Protein AF-A0A929BE98-F1 (afdb_monomer_lite)

Radius of gyration: 18.6 Å; chains: 1; bounding box: 50×35×38 Å

Structure (mmCIF, N/CA/C/O backbone):
data_AF-A0A929BE98-F1
#
_entry.id   AF-A0A929BE98-F1
#
loop_
_atom_site.group_PDB
_atom_site.id
_atom_site.type_symbol
_atom_site.label_atom_id
_atom_site.label_alt_id
_atom_site.label_comp_id
_atom_site.label_asym_id
_atom_site.label_entity_id
_atom_site.label_seq_id
_atom_site.pdbx_PDB_ins_code
_atom_site.Cartn_x
_atom_site.Cartn_y
_atom_site.Cartn_z
_atom_site.occupancy
_atom_site.B_iso_or_equiv
_atom_site.auth_seq_id
_atom_site.auth_comp_id
_atom_site.auth_asym_id
_atom_site.auth_atom_id
_atom_site.pdbx_PDB_model_num
ATOM 1 N N . MET A 1 1 ? 36.581 20.155 -2.255 1.00 57.06 1 MET A N 1
ATOM 2 C CA . MET A 1 1 ? 36.051 19.375 -1.113 1.00 57.06 1 MET A CA 1
ATOM 3 C C . MET A 1 1 ? 34.523 19.252 -1.100 1.00 57.06 1 MET A C 1
ATOM 5 O O . MET A 1 1 ? 34.060 18.162 -1.391 1.00 57.06 1 MET A O 1
ATOM 9 N N . PHE A 1 2 ? 33.714 20.296 -0.840 1.00 50.31 2 PHE A N 1
ATOM 10 C CA . PHE A 1 2 ? 32.234 20.153 -0.831 1.00 50.31 2 PHE A CA 1
ATOM 11 C C . PHE A 1 2 ? 31.629 19.788 -2.201 1.00 50.31 2 PHE A C 1
ATOM 13 O O . PHE A 1 2 ? 30.765 18.923 -2.279 1.00 50.31 2 PHE A O 1
ATOM 20 N N . THR A 1 3 ? 32.121 20.387 -3.287 1.00 55.72 3 THR A N 1
ATOM 21 C CA . THR A 1 3 ? 31.655 20.091 -4.655 1.00 55.72 3 THR A CA 1
ATOM 22 C C . THR A 1 3 ? 32.002 18.667 -5.101 1.00 55.72 3 THR A C 1
ATOM 24 O O . THR A 1 3 ? 31.200 18.011 -5.750 1.00 55.72 3 THR A O 1
ATOM 27 N N . GLU A 1 4 ? 33.172 18.158 -4.714 1.00 56.75 4 GLU A N 1
ATOM 28 C CA . GLU A 1 4 ? 33.616 16.799 -5.065 1.00 56.75 4 GLU A CA 1
ATOM 29 C C . GLU A 1 4 ? 32.841 15.728 -4.291 1.00 56.75 4 GLU A C 1
ATOM 31 O O . GLU A 1 4 ? 32.467 14.716 -4.870 1.00 56.75 4 GLU A O 1
ATOM 36 N N . LEU A 1 5 ? 32.532 15.975 -3.010 1.00 54.59 5 LEU A N 1
ATOM 37 C CA . LEU A 1 5 ? 31.657 15.106 -2.214 1.00 54.59 5 LEU A CA 1
ATOM 38 C C . LEU A 1 5 ? 30.232 15.062 -2.785 1.00 54.59 5 LEU A C 1
ATOM 40 O O . LEU A 1 5 ? 29.618 13.998 -2.819 1.00 54.59 5 LEU A O 1
ATOM 44 N N . ASN A 1 6 ? 29.722 16.197 -3.269 1.00 61.19 6 ASN A N 1
ATOM 45 C CA . ASN A 1 6 ? 28.410 16.261 -3.908 1.00 61.19 6 ASN A CA 1
ATOM 46 C C . ASN A 1 6 ? 28.383 15.496 -5.242 1.00 61.19 6 ASN A C 1
ATOM 48 O O . ASN A 1 6 ? 27.453 14.736 -5.492 1.00 61.19 6 ASN A O 1
ATOM 52 N N . ASN A 1 7 ? 29.432 15.627 -6.058 1.00 61.50 7 ASN A N 1
ATOM 53 C CA . ASN A 1 7 ? 29.550 14.902 -7.324 1.00 61.50 7 ASN A CA 1
ATOM 54 C C . ASN A 1 7 ? 29.695 13.389 -7.107 1.00 61.50 7 ASN A C 1
ATOM 56 O O . ASN A 1 7 ? 28.997 12.619 -7.756 1.00 61.50 7 ASN A O 1
ATOM 60 N N . ALA A 1 8 ? 30.520 12.960 -6.147 1.00 64.31 8 ALA A N 1
ATOM 61 C CA . ALA A 1 8 ? 30.667 11.547 -5.797 1.00 64.31 8 ALA A CA 1
ATOM 62 C C . ALA A 1 8 ? 29.358 10.940 -5.254 1.00 64.31 8 ALA A C 1
ATOM 64 O O . ALA A 1 8 ? 29.021 9.802 -5.573 1.00 64.31 8 ALA A O 1
ATOM 65 N N . SER A 1 9 ? 28.589 11.708 -4.473 1.00 69.19 9 SER A N 1
ATOM 66 C CA . SER A 1 9 ? 27.248 11.318 -4.013 1.00 69.19 9 SER A CA 1
ATOM 67 C C . SER A 1 9 ? 26.272 11.141 -5.185 1.00 69.19 9 SER A C 1
ATOM 69 O O . SER A 1 9 ? 25.518 10.170 -5.243 1.00 69.19 9 SER A O 1
ATOM 71 N N . GLN A 1 10 ? 26.327 12.045 -6.163 1.00 66.06 10 GLN A N 1
ATOM 72 C CA . GLN A 1 10 ? 25.462 12.020 -7.339 1.00 66.06 10 GLN A CA 1
ATOM 73 C C . GLN A 1 10 ? 25.825 10.882 -8.310 1.00 66.06 10 GLN A C 1
ATOM 75 O O . GLN A 1 10 ? 24.936 10.216 -8.844 1.00 66.06 10 GLN A O 1
ATOM 80 N N . GLU A 1 11 ? 27.116 10.597 -8.488 1.00 70.25 11 GLU A N 1
ATOM 81 C CA . GLU A 1 11 ? 27.609 9.435 -9.236 1.00 70.25 11 GLU A CA 1
ATOM 82 C C . GLU A 1 11 ? 27.210 8.119 -8.560 1.00 70.25 11 GLU A C 1
ATOM 84 O O . GLU A 1 11 ? 26.703 7.219 -9.228 1.00 70.25 11 GLU A O 1
ATOM 89 N N . ALA A 1 12 ? 27.347 8.018 -7.235 1.00 68.25 12 ALA A N 1
ATOM 90 C CA . ALA A 1 12 ? 26.917 6.843 -6.481 1.00 68.25 12 ALA A CA 1
ATOM 91 C C . ALA A 1 12 ? 25.400 6.610 -6.591 1.00 68.25 12 ALA A C 1
ATOM 93 O O . ALA A 1 12 ? 24.971 5.488 -6.858 1.00 68.25 12 ALA A O 1
ATOM 94 N N . ALA A 1 13 ? 24.586 7.662 -6.461 1.00 71.88 13 ALA A N 1
ATOM 95 C CA . ALA A 1 13 ? 23.137 7.575 -6.652 1.00 71.88 13 ALA A CA 1
ATOM 96 C C . ALA A 1 13 ? 22.770 7.120 -8.075 1.00 71.88 13 ALA A C 1
ATOM 98 O O . ALA A 1 13 ? 21.854 6.319 -8.260 1.00 71.88 13 ALA A O 1
ATOM 99 N N . THR A 1 14 ? 23.522 7.583 -9.075 1.00 74.00 14 THR A N 1
ATOM 100 C CA . THR A 1 14 ? 23.335 7.198 -10.478 1.00 74.00 14 THR A CA 1
ATOM 101 C C . THR A 1 14 ? 23.685 5.727 -10.711 1.00 74.00 14 THR A C 1
ATOM 103 O O . THR A 1 14 ? 22.921 5.011 -11.352 1.00 74.00 14 THR A O 1
ATOM 106 N N . LEU A 1 15 ? 24.798 5.242 -10.153 1.00 71.88 15 LEU A N 1
ATOM 107 C CA . LEU A 1 15 ? 25.197 3.834 -10.241 1.00 71.88 15 LEU A CA 1
ATOM 108 C C . LEU A 1 15 ? 24.177 2.904 -9.576 1.00 71.88 15 LEU A C 1
ATOM 110 O O . LEU A 1 15 ? 23.812 1.886 -10.158 1.00 71.88 15 LEU A O 1
ATOM 114 N N . VAL A 1 16 ? 23.662 3.285 -8.404 1.00 76.31 16 VAL A N 1
ATOM 115 C CA . VAL A 1 16 ? 22.589 2.542 -7.725 1.00 76.31 16 VAL A CA 1
ATOM 116 C C . VAL A 1 16 ? 21.317 2.519 -8.573 1.00 76.31 16 VAL A C 1
ATOM 118 O O . VAL A 1 16 ? 20.678 1.476 -8.676 1.00 76.31 16 VAL A O 1
ATOM 121 N N . ALA A 1 17 ? 20.955 3.634 -9.214 1.00 75.50 17 ALA A N 1
ATOM 122 C CA . ALA A 1 17 ? 19.792 3.689 -10.096 1.00 75.50 17 ALA A CA 1
ATOM 123 C C . ALA A 1 17 ? 19.948 2.777 -11.325 1.00 75.50 17 ALA A C 1
ATOM 125 O O . ALA A 1 17 ? 18.996 2.086 -11.688 1.00 75.50 17 ALA A O 1
ATOM 126 N N . PHE A 1 18 ? 21.139 2.726 -11.934 1.00 76.25 18 PHE A N 1
ATOM 127 C CA . PHE A 1 18 ? 21.425 1.812 -13.043 1.00 76.25 18 PHE A CA 1
ATOM 128 C C . PHE A 1 18 ? 21.383 0.345 -12.615 1.00 76.25 18 PHE A C 1
ATOM 130 O O . PHE A 1 18 ? 20.740 -0.451 -13.293 1.00 76.25 18 PHE A O 1
ATOM 137 N N . GLU A 1 19 ? 21.984 -0.006 -11.475 1.00 82.06 19 GLU A N 1
ATOM 138 C CA . GLU A 1 19 ? 21.906 -1.368 -10.934 1.00 82.06 19 GLU A CA 1
ATOM 139 C C . GLU A 1 19 ? 20.445 -1.769 -10.664 1.00 82.06 19 GLU A C 1
ATOM 141 O O . GLU A 1 19 ? 20.012 -2.864 -11.023 1.00 82.06 19 GLU A O 1
ATOM 146 N N . TYR A 1 20 ? 19.653 -0.870 -10.068 1.00 79.25 20 TYR A N 1
ATOM 147 C CA . TYR A 1 20 ? 18.227 -1.101 -9.843 1.00 79.25 20 TYR A CA 1
ATOM 148 C C . TYR A 1 20 ? 17.462 -1.301 -11.150 1.00 79.25 20 TYR A C 1
ATOM 150 O O . TYR A 1 20 ? 16.624 -2.199 -11.223 1.00 79.25 20 TYR A O 1
ATOM 158 N N . ALA A 1 21 ? 17.740 -0.486 -12.169 1.00 79.88 21 ALA A N 1
ATOM 159 C CA . ALA A 1 21 ? 17.098 -0.590 -13.472 1.00 79.88 21 ALA A CA 1
ATOM 160 C C . ALA A 1 21 ? 17.446 -1.912 -14.167 1.00 79.88 21 ALA A C 1
ATOM 162 O O . ALA A 1 21 ? 16.541 -2.590 -14.641 1.00 79.88 21 ALA A O 1
ATOM 163 N N . GLU A 1 22 ? 18.716 -2.323 -14.154 1.00 86.69 22 GLU A N 1
ATOM 164 C CA . GLU A 1 22 ? 19.171 -3.592 -14.735 1.00 86.69 22 GLU A CA 1
ATOM 165 C C . GLU A 1 22 ? 18.531 -4.793 -14.021 1.00 86.69 22 GLU A C 1
ATOM 167 O O . GLU A 1 22 ? 18.013 -5.715 -14.655 1.00 86.69 22 GLU A O 1
ATOM 172 N N . ARG A 1 23 ? 18.477 -4.756 -12.684 1.00 85.25 23 ARG A N 1
ATOM 173 C CA . ARG A 1 23 ? 17.810 -5.790 -11.882 1.00 85.25 23 ARG A CA 1
ATOM 174 C C . ARG A 1 23 ? 16.304 -5.828 -12.123 1.00 85.25 23 ARG A C 1
ATOM 176 O O . ARG A 1 23 ? 15.728 -6.913 -12.180 1.00 85.25 23 ARG A O 1
ATOM 183 N N . ALA A 1 24 ? 15.656 -4.671 -12.243 1.00 84.19 24 ALA A N 1
ATOM 184 C CA . ALA A 1 24 ? 14.238 -4.592 -12.576 1.00 84.19 24 ALA A CA 1
ATOM 185 C C . ALA A 1 24 ? 13.981 -5.136 -13.988 1.00 84.19 24 ALA A C 1
ATOM 187 O O . ALA A 1 24 ? 13.054 -5.924 -14.175 1.00 84.19 24 ALA A O 1
ATOM 188 N N . GLU A 1 25 ? 14.838 -4.788 -14.952 1.00 90.31 25 GLU A N 1
ATOM 189 C CA . GLU A 1 25 ? 14.744 -5.251 -16.332 1.00 90.31 25 GLU A CA 1
ATOM 190 C C . GLU A 1 25 ? 14.829 -6.773 -16.427 1.00 90.31 25 GLU A C 1
ATOM 192 O O . GLU A 1 25 ? 13.944 -7.415 -17.001 1.00 90.31 25 GLU A O 1
ATOM 197 N N . ALA A 1 26 ? 15.838 -7.355 -15.778 1.00 91.56 26 ALA A N 1
ATOM 198 C CA . ALA A 1 26 ? 16.028 -8.798 -15.717 1.00 91.56 26 ALA A CA 1
ATOM 199 C C . ALA A 1 26 ? 14.829 -9.536 -15.086 1.00 91.56 26 ALA A C 1
ATOM 201 O O . ALA A 1 26 ? 14.565 -10.691 -15.428 1.00 91.56 26 ALA A O 1
ATOM 202 N N . ASN A 1 27 ? 14.072 -8.870 -14.207 1.00 92.38 27 ASN A N 1
ATOM 203 C CA . ASN A 1 27 ? 12.929 -9.454 -13.508 1.00 92.38 27 ASN A CA 1
ATOM 204 C C . ASN A 1 27 ? 11.579 -9.237 -14.207 1.00 92.38 27 ASN A C 1
ATOM 206 O O . ASN A 1 27 ? 10.613 -9.899 -13.828 1.00 92.38 27 ASN A O 1
ATOM 210 N N . TRP A 1 28 ? 11.471 -8.384 -15.237 1.00 94.12 28 TRP A N 1
ATOM 211 C CA . TRP A 1 28 ? 10.173 -8.079 -15.862 1.00 94.12 28 TRP A CA 1
ATOM 212 C C . TRP A 1 28 ? 9.451 -9.314 -16.383 1.00 94.12 28 TRP A C 1
ATOM 214 O O . TRP A 1 28 ? 8.249 -9.459 -16.168 1.00 94.12 28 TRP A O 1
ATOM 224 N N . LYS A 1 29 ? 10.175 -10.222 -17.047 1.00 94.69 29 LYS A N 1
ATOM 225 C CA . LYS A 1 29 ? 9.586 -11.467 -17.553 1.00 94.69 29 LYS A CA 1
ATOM 226 C C . LYS A 1 29 ? 8.961 -12.273 -16.416 1.00 94.69 29 LYS A C 1
ATOM 228 O O . LYS A 1 29 ? 7.814 -12.688 -16.528 1.00 94.69 29 LYS A O 1
ATOM 233 N N . PHE A 1 30 ? 9.695 -12.450 -15.318 1.00 94.75 30 PHE A N 1
ATOM 234 C CA . PHE A 1 30 ? 9.197 -13.169 -14.151 1.00 94.75 30 PHE A CA 1
ATOM 235 C C . PHE A 1 30 ? 7.993 -12.457 -13.527 1.00 94.75 30 PHE A C 1
ATOM 237 O O . PHE A 1 30 ? 6.972 -13.095 -13.289 1.00 94.75 30 PHE A O 1
ATOM 244 N N . PHE A 1 31 ? 8.069 -11.134 -13.351 1.00 93.81 31 PHE A N 1
ATOM 245 C CA . PHE A 1 31 ? 6.964 -10.334 -12.832 1.00 93.81 31 PHE A CA 1
ATOM 246 C C . PHE A 1 31 ? 5.693 -10.528 -13.665 1.00 93.81 31 PHE A C 1
ATOM 248 O O . PHE A 1 31 ? 4.651 -10.881 -13.122 1.00 93.81 31 PHE A O 1
ATOM 255 N N . PHE A 1 32 ? 5.760 -10.371 -14.989 1.00 94.81 32 PHE A N 1
ATOM 256 C CA . PHE A 1 32 ? 4.574 -10.503 -15.836 1.00 94.81 32 PHE A CA 1
ATOM 257 C C . PHE A 1 32 ? 4.049 -11.938 -15.934 1.00 94.81 32 PHE A C 1
ATOM 259 O O . PHE A 1 32 ? 2.836 -12.130 -15.984 1.00 94.81 32 PHE A O 1
ATOM 266 N N . GLU A 1 33 ? 4.928 -12.941 -15.942 1.00 96.38 33 GLU A N 1
ATOM 267 C CA . GLU A 1 33 ? 4.513 -14.343 -16.055 1.00 96.38 33 GLU A CA 1
ATOM 268 C C . GLU A 1 33 ? 3.993 -14.929 -14.741 1.00 96.38 33 GLU A C 1
ATOM 270 O O . GLU A 1 33 ? 3.125 -15.799 -14.775 1.00 96.38 33 GLU A O 1
ATOM 275 N N . GLN A 1 34 ? 4.518 -14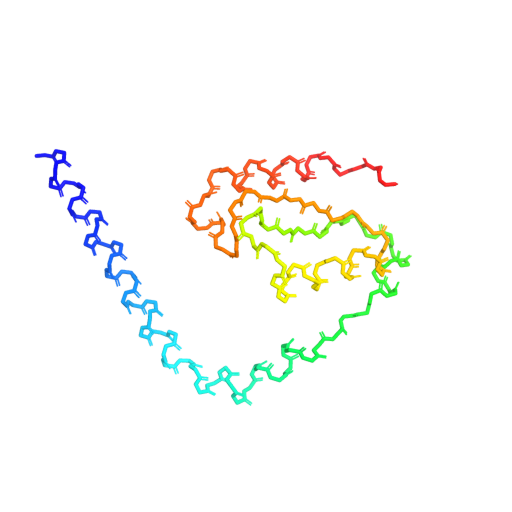.479 -13.599 1.00 95.56 34 GLN A N 1
ATOM 276 C CA . GLN A 1 34 ? 4.300 -15.141 -12.310 1.00 95.56 34 GLN A CA 1
ATOM 277 C C . GLN A 1 34 ? 3.604 -14.255 -11.277 1.00 95.56 34 GLN A C 1
ATOM 279 O O . GLN A 1 34 ? 2.844 -14.770 -10.462 1.00 95.56 34 GLN A O 1
ATOM 284 N N . GLU A 1 35 ? 3.823 -12.939 -11.292 1.00 94.56 35 GLU A N 1
ATOM 285 C CA . GLU A 1 35 ? 3.397 -12.060 -10.194 1.00 94.56 35 GLU A CA 1
ATOM 286 C C . GLU A 1 35 ? 2.259 -11.121 -10.580 1.00 94.56 35 GLU A C 1
ATOM 288 O O . GLU A 1 35 ? 1.367 -10.894 -9.768 1.00 94.56 35 GLU A O 1
ATOM 293 N N . TYR A 1 36 ? 2.234 -10.612 -11.812 1.00 94.00 36 TYR A N 1
ATOM 294 C CA . TYR A 1 36 ? 1.345 -9.524 -12.211 1.00 94.00 36 TYR A CA 1
ATOM 295 C C . TYR A 1 36 ? -0.129 -9.869 -12.003 1.00 94.00 36 TYR A C 1
ATOM 297 O O . TYR A 1 36 ? -0.867 -9.096 -11.389 1.00 94.00 36 TYR A O 1
ATOM 305 N N . MET A 1 37 ? -0.556 -11.043 -12.478 1.00 95.94 37 MET A N 1
ATOM 306 C CA . MET A 1 37 ? -1.947 -11.478 -12.348 1.00 95.94 37 MET A CA 1
ATOM 307 C C . MET A 1 37 ? -2.315 -11.816 -10.895 1.00 95.94 37 MET A C 1
ATOM 309 O O . MET A 1 37 ? -3.305 -11.257 -10.418 1.00 95.94 37 MET A O 1
ATOM 313 N N . PRO A 1 38 ? -1.548 -12.646 -10.153 1.00 93.81 38 PRO A N 1
ATOM 314 C CA . PRO A 1 38 ? -1.829 -12.888 -8.739 1.00 93.81 38 PRO A CA 1
ATOM 315 C C . PRO A 1 38 ? -1.847 -11.611 -7.903 1.00 93.81 38 PRO A C 1
ATOM 317 O O . PRO A 1 38 ? -2.770 -11.422 -7.122 1.00 93.81 38 PRO A O 1
ATOM 320 N N . PHE A 1 39 ? -0.882 -10.713 -8.096 1.00 88.88 39 PHE A N 1
ATOM 321 C CA . PHE A 1 39 ? -0.803 -9.442 -7.382 1.00 88.88 39 PHE A CA 1
ATOM 322 C C . PHE A 1 39 ? -2.016 -8.552 -7.665 1.00 88.88 39 PHE A C 1
ATOM 324 O O . PHE A 1 39 ? -2.655 -8.064 -6.737 1.00 88.88 39 PHE A O 1
ATOM 331 N N . THR A 1 40 ? -2.359 -8.367 -8.942 1.00 90.56 40 THR A N 1
ATOM 332 C CA . THR A 1 40 ? -3.419 -7.434 -9.354 1.00 90.56 40 THR A CA 1
ATOM 333 C C . THR A 1 40 ? -4.815 -7.935 -8.986 1.00 90.56 40 THR A C 1
ATOM 335 O O . THR A 1 40 ? -5.704 -7.131 -8.711 1.00 90.56 40 THR A O 1
ATOM 338 N N . LEU A 1 41 ? -5.026 -9.254 -8.994 1.00 92.62 41 LEU A N 1
ATOM 339 C CA . LEU A 1 41 ? -6.335 -9.860 -8.744 1.00 92.62 41 LEU A CA 1
ATOM 340 C C . LEU A 1 41 ? -6.534 -10.324 -7.299 1.00 92.62 41 LEU A C 1
ATOM 342 O O . LEU A 1 41 ? -7.637 -10.746 -6.946 1.00 92.62 41 LEU A O 1
ATOM 346 N N . HIS A 1 42 ? -5.498 -10.278 -6.462 1.00 92.62 42 HIS A N 1
ATOM 347 C CA . HIS A 1 42 ? -5.630 -10.689 -5.075 1.00 92.62 42 HIS A CA 1
ATOM 348 C C . HIS A 1 42 ? -6.509 -9.707 -4.297 1.00 92.62 42 HIS A C 1
ATOM 350 O O . HIS A 1 42 ? -6.187 -8.529 -4.150 1.00 92.62 42 HIS A O 1
ATOM 356 N N . VAL A 1 43 ? -7.599 -10.226 -3.736 1.00 91.12 43 VAL A N 1
ATOM 357 C CA . VAL A 1 43 ? -8.429 -9.511 -2.768 1.00 91.12 43 VAL A CA 1
ATOM 358 C C . VAL A 1 43 ? -8.262 -10.209 -1.418 1.00 91.12 43 VAL A C 1
ATOM 360 O O . VAL A 1 43 ? -8.644 -11.377 -1.299 1.00 91.12 43 VAL A O 1
ATOM 363 N N . PRO A 1 44 ? -7.677 -9.547 -0.403 1.00 91.31 44 PRO A N 1
ATOM 364 C CA . PRO A 1 44 ? -7.567 -10.127 0.929 1.00 91.31 44 PRO A CA 1
ATOM 365 C C . PRO A 1 44 ? -8.951 -10.271 1.578 1.00 91.31 44 PRO A C 1
ATOM 367 O O . PRO A 1 44 ? -9.913 -9.610 1.190 1.00 91.31 44 PRO A O 1
ATOM 370 N N . ASP A 1 45 ? -9.054 -11.112 2.606 1.00 96.00 45 ASP A N 1
ATOM 371 C CA . ASP A 1 45 ? -10.296 -11.296 3.367 1.00 96.00 45 ASP A CA 1
ATOM 372 C C . ASP A 1 45 ? -10.564 -10.088 4.287 1.00 96.00 45 ASP A C 1
ATOM 374 O O . ASP A 1 45 ? -10.258 -10.090 5.482 1.00 96.00 45 ASP A O 1
ATOM 378 N N . LEU A 1 46 ? -11.098 -9.014 3.699 1.00 95.56 46 LEU A N 1
ATOM 379 C CA . LEU A 1 46 ? -11.359 -7.743 4.381 1.00 95.56 46 LEU A CA 1
ATOM 380 C C . LEU A 1 46 ? -12.403 -7.884 5.495 1.00 95.56 46 LEU A C 1
ATOM 382 O O . LEU A 1 46 ? -12.282 -7.227 6.530 1.00 95.56 46 LEU A O 1
ATOM 386 N N . ALA A 1 47 ? -13.384 -8.776 5.321 1.00 95.88 47 ALA A N 1
ATOM 387 C CA . ALA A 1 47 ? -14.384 -9.067 6.344 1.00 95.88 47 ALA A CA 1
ATOM 388 C C . ALA A 1 47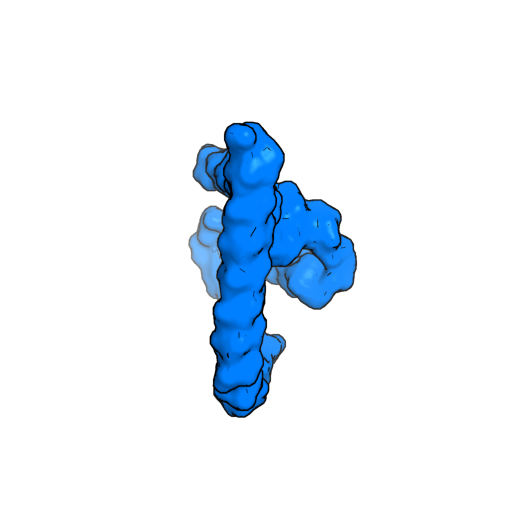 ? -13.723 -9.667 7.586 1.00 95.88 47 ALA A C 1
ATOM 390 O O . ALA A 1 47 ? -13.931 -9.178 8.694 1.00 95.88 47 ALA A O 1
ATOM 391 N N . ARG A 1 48 ? -12.837 -10.652 7.408 1.00 96.88 48 ARG A N 1
ATOM 392 C CA . ARG A 1 48 ? -12.095 -11.237 8.525 1.00 96.88 48 ARG A CA 1
ATOM 393 C C . ARG A 1 48 ? -11.170 -10.231 9.204 1.00 96.88 48 ARG A C 1
ATOM 395 O O . ARG A 1 48 ? -11.016 -10.294 10.420 1.00 96.88 48 ARG A O 1
ATOM 402 N N . ILE A 1 49 ? -10.554 -9.305 8.470 1.00 95.12 49 ILE A N 1
ATOM 403 C CA . ILE A 1 49 ? -9.727 -8.250 9.081 1.00 95.12 49 ILE A CA 1
ATOM 404 C C . ILE A 1 49 ? -10.588 -7.335 9.965 1.00 95.12 49 ILE A C 1
ATOM 406 O O . ILE A 1 49 ? -10.222 -7.084 11.116 1.00 95.12 49 ILE A O 1
ATOM 410 N N . ARG A 1 50 ? -11.744 -6.894 9.454 1.00 94.75 50 ARG A N 1
ATOM 411 C CA . ARG A 1 50 ? -12.723 -6.091 10.201 1.00 94.75 50 ARG A CA 1
ATOM 412 C C . ARG A 1 50 ? -13.198 -6.813 11.459 1.00 94.75 50 ARG A C 1
ATOM 414 O O . ARG A 1 50 ? -13.158 -6.245 12.547 1.00 94.75 50 ARG A O 1
ATOM 421 N N . ASP A 1 51 ? -13.620 -8.065 11.315 1.00 96.44 51 ASP A N 1
ATOM 422 C CA . ASP A 1 51 ? -14.241 -8.838 12.394 1.00 96.44 51 ASP A CA 1
ATOM 423 C C . ASP A 1 51 ? -13.239 -9.169 13.517 1.00 96.44 51 ASP A C 1
ATOM 425 O O . ASP A 1 51 ? -13.630 -9.307 14.673 1.00 96.44 51 ASP A O 1
ATOM 429 N N . ASN A 1 52 ? -11.936 -9.221 13.208 1.00 96.19 52 ASN A N 1
ATOM 430 C CA . ASN A 1 52 ? -10.868 -9.361 14.206 1.00 96.19 52 ASN A CA 1
ATOM 431 C C . ASN A 1 52 ? -10.473 -8.042 14.892 1.00 96.19 52 ASN A C 1
ATOM 433 O O . ASN A 1 52 ? -9.597 -8.057 15.756 1.0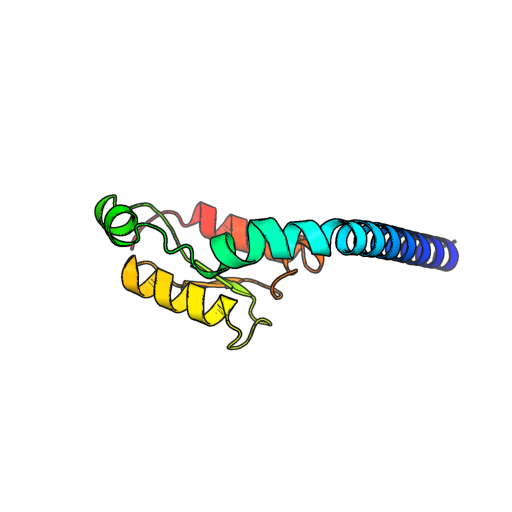0 96.19 52 ASN A O 1
ATOM 437 N N . GLN A 1 53 ? -11.074 -6.911 14.510 1.00 89.88 53 GLN A N 1
ATOM 438 C CA . GLN A 1 53 ? -10.834 -5.593 15.108 1.00 89.88 53 GLN A CA 1
ATOM 439 C C . GLN A 1 53 ? -9.341 -5.225 15.182 1.00 89.88 53 GLN A C 1
ATOM 441 O O . GLN A 1 53 ? -8.847 -4.693 16.180 1.00 89.88 53 GLN A O 1
ATOM 446 N N . VAL A 1 54 ? -8.597 -5.537 14.117 1.00 88.38 54 VAL A N 1
ATOM 447 C CA . VAL A 1 54 ? -7.158 -5.266 14.054 1.00 88.38 54 VAL A CA 1
ATOM 448 C C . VAL A 1 54 ? -6.915 -3.757 14.110 1.00 88.38 54 VAL A C 1
ATOM 450 O O . VAL A 1 54 ? -7.535 -2.985 13.381 1.00 88.38 54 VAL A O 1
ATOM 453 N N . SER A 1 55 ? -5.967 -3.326 14.946 1.00 89.88 55 SER A N 1
ATOM 454 C CA . SER A 1 55 ? -5.526 -1.929 14.976 1.00 89.88 55 SER A CA 1
ATOM 455 C C . SER A 1 55 ? -4.771 -1.596 13.687 1.00 89.88 55 SER A C 1
ATOM 457 O O . SER A 1 55 ? -3.590 -1.923 13.546 1.00 89.88 55 SER A O 1
ATOM 459 N N . MET A 1 56 ? -5.463 -0.967 12.736 1.00 90.44 56 MET A N 1
ATOM 460 C CA . MET A 1 56 ? -4.892 -0.608 11.443 1.00 90.44 56 MET A CA 1
ATOM 461 C C . MET A 1 56 ? -5.417 0.717 10.898 1.00 90.44 56 MET A C 1
ATOM 463 O O . MET A 1 56 ? -6.498 1.186 11.246 1.00 90.44 56 MET A O 1
ATOM 467 N N . VAL A 1 57 ? -4.629 1.284 9.994 1.00 94.12 57 VAL A N 1
ATOM 468 C CA . VAL A 1 57 ? -5.006 2.366 9.087 1.00 94.12 57 VAL A CA 1
ATOM 469 C C . VAL A 1 57 ? -4.515 1.987 7.696 1.00 94.12 57 VAL A C 1
ATOM 471 O O . VAL A 1 57 ? -3.544 1.238 7.568 1.00 94.12 57 VAL A O 1
ATOM 474 N N . THR A 1 58 ? -5.156 2.507 6.659 1.00 95.00 58 THR A N 1
ATOM 475 C CA . THR A 1 58 ? -4.538 2.552 5.328 1.00 95.00 58 THR A CA 1
ATOM 476 C C . THR A 1 58 ? -3.854 3.902 5.152 1.00 95.00 58 THR A C 1
ATOM 478 O O . THR A 1 58 ? -4.243 4.881 5.791 1.00 95.00 58 THR A O 1
ATOM 481 N N . ALA A 1 59 ? -2.823 3.968 4.315 1.00 93.62 59 ALA A N 1
ATOM 482 C CA . ALA A 1 59 ? -2.087 5.200 4.068 1.00 93.62 59 ALA A CA 1
ATOM 483 C C . ALA A 1 59 ? -1.930 5.452 2.568 1.00 93.62 59 ALA A C 1
ATOM 485 O O . ALA A 1 59 ? -1.718 4.515 1.799 1.00 93.62 59 ALA A O 1
ATOM 486 N N . SER A 1 60 ? -1.993 6.721 2.172 1.00 94.94 60 SER A N 1
ATOM 487 C CA . SER A 1 60 ? -1.599 7.187 0.842 1.00 94.94 60 SER A CA 1
ATOM 488 C C . SER A 1 60 ? -0.617 8.342 0.975 1.00 94.94 60 SER A C 1
ATOM 490 O O . SER A 1 60 ? -0.744 9.172 1.872 1.00 94.94 60 SER A O 1
ATOM 492 N N . GLY A 1 61 ? 0.372 8.407 0.088 1.00 94.19 61 GLY A N 1
ATOM 493 C CA . GLY A 1 61 ? 1.248 9.571 0.028 1.00 94.19 61 GLY A CA 1
ATOM 494 C C . GLY A 1 61 ? 0.477 10.794 -0.474 1.00 94.19 61 GLY A C 1
ATOM 495 O O . GLY A 1 61 ? -0.286 10.653 -1.433 1.00 94.19 61 GLY A O 1
ATOM 496 N N . VAL A 1 62 ? 0.702 11.974 0.110 1.00 94.31 62 VAL A N 1
ATOM 497 C CA . VAL A 1 62 ? 0.094 13.254 -0.321 1.00 94.31 62 VAL A CA 1
ATOM 498 C C . VAL A 1 62 ? 0.287 13.503 -1.828 1.00 94.31 62 VAL A C 1
ATOM 500 O O . VAL A 1 62 ? -0.609 13.994 -2.507 1.00 94.31 62 VAL A O 1
ATOM 503 N N . GLY A 1 63 ? 1.437 13.112 -2.385 1.00 92.88 63 GLY A N 1
ATOM 504 C CA . GLY A 1 63 ? 1.755 13.254 -3.810 1.00 92.88 63 GLY A CA 1
ATOM 505 C C . GLY A 1 63 ? 1.187 12.158 -4.721 1.00 92.88 63 GLY A C 1
ATOM 506 O O . GLY A 1 63 ? 1.445 12.180 -5.919 1.00 92.88 63 GLY A O 1
ATOM 507 N N . THR A 1 64 ? 0.450 11.177 -4.190 1.00 91.06 64 THR A N 1
ATOM 508 C CA . THR A 1 64 ? -0.041 10.017 -4.968 1.00 91.06 64 THR A CA 1
ATOM 509 C C . THR A 1 64 ? -1.228 10.372 -5.872 1.00 91.06 64 THR A C 1
ATOM 511 O O . THR A 1 64 ? -1.438 9.716 -6.894 1.00 91.06 64 THR A O 1
ATOM 514 N N . GLY A 1 65 ? -2.005 11.402 -5.518 1.00 89.81 65 GLY A N 1
ATOM 515 C CA . GLY A 1 65 ? -3.231 11.770 -6.233 1.00 89.81 65 GLY A CA 1
ATOM 516 C C . GLY A 1 65 ? -4.271 10.640 -6.246 1.00 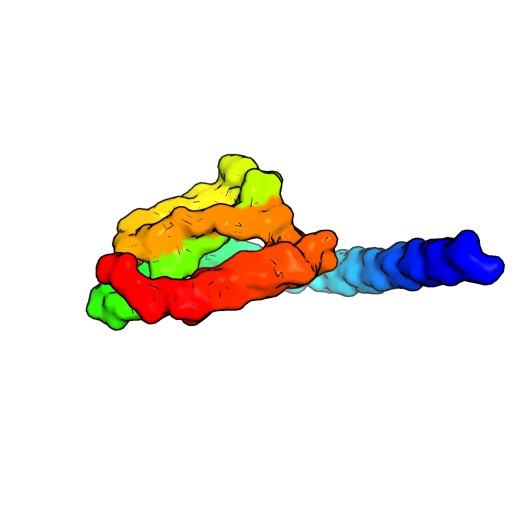89.81 65 GLY A C 1
ATOM 517 O O . GLY A 1 65 ? -4.325 9.827 -5.327 1.00 89.81 65 GLY A O 1
ATOM 518 N N . ASP A 1 66 ? -5.078 10.562 -7.309 1.00 90.50 66 ASP A N 1
ATOM 519 C CA . ASP A 1 66 ? -6.160 9.568 -7.466 1.00 90.50 66 ASP A CA 1
ATOM 520 C C . ASP A 1 66 ? -5.718 8.287 -8.216 1.00 90.50 66 ASP A C 1
ATOM 522 O O . ASP A 1 66 ? -6.463 7.651 -8.968 1.00 90.50 66 ASP A O 1
ATOM 526 N N . GLY A 1 67 ? -4.445 7.910 -8.060 1.00 88.50 67 GLY A N 1
ATOM 527 C CA . GLY A 1 67 ? -3.885 6.715 -8.689 1.00 88.50 67 GLY A CA 1
ATOM 528 C C . GLY A 1 67 ? -4.538 5.410 -8.196 1.00 88.50 67 GLY A C 1
ATOM 529 O O . GLY A 1 67 ? -5.180 5.383 -7.142 1.00 88.50 67 GLY A O 1
ATOM 530 N N . PRO A 1 68 ? -4.358 4.278 -8.910 1.00 88.00 68 PRO A N 1
ATOM 531 C CA . PRO A 1 68 ? -4.926 2.983 -8.516 1.00 88.00 68 PRO A CA 1
ATOM 532 C C . PRO A 1 68 ? -4.626 2.581 -7.064 1.00 88.00 68 PRO A C 1
ATOM 534 O O . PRO A 1 68 ? -5.512 2.071 -6.384 1.00 88.00 68 PRO A O 1
ATOM 537 N N . ALA A 1 69 ? -3.418 2.870 -6.568 1.00 87.19 69 ALA A N 1
ATOM 538 C CA . ALA A 1 69 ? -3.028 2.578 -5.189 1.00 87.19 69 ALA A CA 1
ATOM 539 C C . ALA A 1 69 ? -3.816 3.405 -4.155 1.00 87.19 69 ALA A C 1
ATOM 541 O O . ALA A 1 69 ? -4.284 2.851 -3.163 1.00 87.19 69 ALA A O 1
ATOM 542 N N . ALA A 1 70 ? -4.024 4.703 -4.405 1.00 92.19 70 ALA A N 1
ATOM 543 C CA . ALA A 1 70 ? -4.804 5.568 -3.517 1.00 92.19 70 ALA A CA 1
ATOM 544 C C . ALA A 1 70 ? -6.280 5.142 -3.474 1.00 92.19 70 ALA A C 1
ATOM 546 O O . ALA A 1 70 ? -6.870 5.035 -2.398 1.00 92.19 70 ALA A O 1
ATOM 547 N N . ARG A 1 71 ? -6.855 4.797 -4.634 1.00 93.75 71 ARG A N 1
ATOM 548 C CA . ARG A 1 71 ? -8.227 4.272 -4.721 1.00 93.75 71 ARG A CA 1
ATOM 549 C C . ARG A 1 71 ? -8.378 2.934 -4.003 1.00 93.75 71 ARG A C 1
ATOM 551 O O . ARG A 1 71 ? -9.342 2.747 -3.263 1.00 93.75 71 ARG A O 1
ATOM 558 N N . ALA A 1 72 ? -7.419 2.023 -4.174 1.00 92.62 72 ALA A N 1
ATOM 559 C CA . ALA A 1 72 ? -7.410 0.749 -3.461 1.00 92.62 72 ALA A CA 1
ATOM 560 C C . ALA A 1 72 ? -7.331 0.955 -1.939 1.00 92.62 72 ALA A C 1
ATOM 562 O O . ALA A 1 72 ? -8.115 0.353 -1.208 1.00 92.62 72 ALA A O 1
ATOM 563 N N . ALA A 1 73 ? -6.462 1.851 -1.459 1.00 94.50 73 ALA A N 1
ATOM 564 C CA . ALA A 1 73 ? -6.359 2.186 -0.038 1.00 94.50 73 ALA A CA 1
ATOM 565 C C . ALA A 1 73 ? -7.687 2.721 0.531 1.00 94.50 73 ALA A C 1
ATOM 567 O O . ALA A 1 73 ? -8.128 2.265 1.587 1.00 94.50 73 ALA A O 1
ATOM 568 N N . ALA A 1 74 ? -8.368 3.612 -0.197 1.00 95.69 74 ALA A N 1
ATOM 569 C CA . ALA A 1 74 ? -9.670 4.146 0.204 1.00 95.69 74 ALA A CA 1
ATOM 570 C C . ALA A 1 74 ? -10.753 3.057 0.300 1.00 95.69 74 ALA A C 1
ATOM 572 O O . ALA A 1 74 ? -11.520 3.021 1.265 1.00 95.69 74 ALA A O 1
ATOM 573 N N . ILE A 1 75 ? -10.798 2.144 -0.676 1.00 95.88 75 ILE A N 1
ATOM 574 C CA . ILE A 1 75 ? -11.738 1.014 -0.676 1.00 95.88 75 ILE A CA 1
ATOM 575 C C . ILE A 1 75 ? -11.447 0.085 0.507 1.00 95.88 75 ILE A C 1
ATOM 577 O O . ILE A 1 75 ? -12.360 -0.235 1.264 1.00 95.88 75 ILE A O 1
ATOM 581 N N . VAL A 1 76 ? -10.184 -0.291 0.728 1.00 95.69 76 VAL A N 1
ATOM 582 C CA . VAL A 1 76 ? -9.794 -1.156 1.853 1.00 95.69 76 VAL A CA 1
ATOM 583 C C . VAL A 1 76 ? -10.156 -0.517 3.195 1.00 95.69 76 VAL A C 1
ATOM 585 O O . VAL A 1 76 ? -10.699 -1.199 4.060 1.00 95.69 76 VAL A O 1
ATOM 588 N N . ALA A 1 77 ? -9.922 0.788 3.366 1.00 96.19 77 ALA A N 1
ATOM 589 C CA . ALA A 1 77 ? -10.295 1.502 4.587 1.00 96.19 77 ALA A CA 1
ATOM 590 C C . ALA A 1 77 ? -11.796 1.417 4.871 1.00 96.19 77 ALA A C 1
ATOM 592 O O . ALA A 1 77 ? -12.205 1.136 5.998 1.00 96.19 77 ALA A O 1
ATOM 593 N N . LYS A 1 78 ? -12.612 1.618 3.831 1.00 96.38 78 LYS A N 1
ATOM 594 C CA . LYS A 1 78 ? -14.069 1.542 3.920 1.00 96.38 78 LYS A CA 1
ATOM 595 C C . LYS A 1 78 ? -14.539 0.139 4.306 1.00 96.38 78 LYS A C 1
ATOM 597 O O . LYS A 1 78 ? -15.333 0.011 5.232 1.00 96.38 78 LYS A O 1
ATOM 602 N N . GLU A 1 79 ? -14.050 -0.895 3.626 1.00 96.25 79 GLU A N 1
ATOM 603 C CA . GLU A 1 79 ? -14.479 -2.283 3.855 1.00 96.25 79 GLU A CA 1
ATOM 604 C C . GLU A 1 79 ? -14.054 -2.810 5.233 1.00 96.25 79 GLU A C 1
ATOM 606 O O . GLU A 1 79 ? -14.806 -3.529 5.895 1.00 96.25 79 GLU A O 1
ATOM 611 N N . VAL A 1 80 ? -12.867 -2.410 5.698 1.00 95.81 80 VAL A N 1
ATOM 612 C CA . VAL A 1 80 ? -12.344 -2.788 7.019 1.00 95.81 80 VAL A CA 1
ATOM 613 C C . VAL A 1 80 ? -12.894 -1.899 8.144 1.00 95.81 80 VAL A C 1
ATOM 615 O O . VAL A 1 80 ? -12.730 -2.217 9.319 1.00 95.81 80 VAL A O 1
ATOM 618 N N . ALA A 1 81 ? -13.579 -0.803 7.802 1.00 95.12 81 ALA A N 1
ATOM 619 C CA .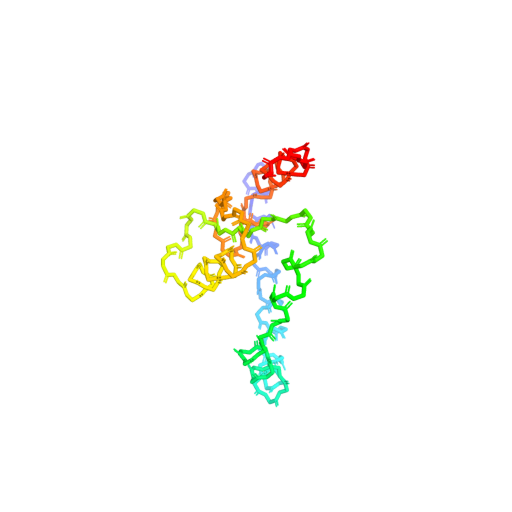 ALA A 1 81 ? -14.024 0.231 8.734 1.00 95.12 81 ALA A CA 1
ATOM 620 C C . ALA A 1 81 ? -12.867 0.844 9.553 1.00 95.12 81 ALA A C 1
ATOM 622 O O . ALA A 1 81 ? -12.986 1.077 10.756 1.00 95.12 81 ALA A O 1
ATOM 623 N N . CYS A 1 82 ? -11.740 1.126 8.893 1.00 94.62 82 CYS A N 1
ATOM 624 C CA . CYS A 1 82 ? -10.599 1.821 9.486 1.00 94.62 82 CYS A CA 1
ATOM 625 C C . CYS A 1 82 ? -10.366 3.196 8.841 1.00 94.62 82 CYS A C 1
ATOM 627 O O . CYS A 1 82 ? -10.993 3.564 7.847 1.00 94.62 82 CYS A O 1
ATOM 629 N N . LYS A 1 83 ? -9.466 3.996 9.423 1.00 94.06 83 LYS A N 1
ATOM 630 C CA . LYS A 1 83 ? -9.118 5.314 8.872 1.00 94.06 83 LYS A CA 1
ATOM 631 C C . LYS A 1 83 ? -8.160 5.159 7.687 1.00 94.06 83 LYS A C 1
ATOM 633 O O . LYS A 1 83 ? -7.218 4.369 7.750 1.00 94.06 83 LYS A O 1
ATOM 638 N N . MET A 1 84 ? -8.370 5.964 6.649 1.00 95.06 84 MET A N 1
ATOM 639 C CA . MET A 1 84 ? -7.349 6.261 5.643 1.00 95.06 84 MET A CA 1
ATOM 640 C C . MET A 1 84 ? -6.640 7.552 6.044 1.00 95.06 84 MET A C 1
ATOM 642 O O . MET A 1 84 ? -7.300 8.543 6.356 1.00 95.06 84 MET A O 1
ATOM 646 N N . VAL A 1 85 ? -5.312 7.532 6.071 1.00 95.00 85 VAL A N 1
ATOM 647 C CA . VAL A 1 85 ? -4.480 8.686 6.429 1.00 95.00 85 VAL A CA 1
ATOM 648 C C . VAL A 1 85 ? -3.563 9.074 5.279 1.00 95.00 85 VAL A C 1
ATOM 650 O O . VAL A 1 85 ? -3.235 8.256 4.420 1.00 95.00 85 VAL A O 1
ATOM 653 N N . GLU A 1 86 ? -3.114 10.322 5.290 1.00 93.81 86 GLU A N 1
ATOM 654 C CA . GLU A 1 86 ? -2.068 10.779 4.386 1.00 93.81 86 GLU A CA 1
ATOM 655 C C . GLU A 1 86 ? -0.701 10.731 5.073 1.00 93.81 86 GLU A C 1
ATOM 657 O O . GLU A 1 86 ? -0.572 11.036 6.262 1.00 93.81 86 GLU A O 1
ATOM 662 N N . VAL A 1 87 ? 0.323 10.340 4.318 1.00 94.31 87 VAL A N 1
ATOM 663 C CA . VAL A 1 87 ? 1.730 10.371 4.737 1.00 94.31 87 VAL A CA 1
ATOM 664 C C . VAL A 1 87 ? 2.553 11.229 3.768 1.00 94.31 87 VAL A C 1
ATOM 666 O O . VAL A 1 87 ? 2.156 11.386 2.611 1.00 94.31 87 VAL A O 1
ATOM 669 N N . PRO A 1 88 ? 3.689 11.807 4.198 1.00 95.31 88 PRO A N 1
ATOM 670 C CA . PRO A 1 88 ? 4.555 12.582 3.310 1.00 95.31 88 PRO A CA 1
ATOM 671 C C . PRO A 1 88 ? 5.020 11.788 2.079 1.00 95.31 88 PRO A C 1
ATOM 673 O O . PRO A 1 88 ? 5.260 10.582 2.156 1.00 95.31 88 PRO A O 1
ATOM 676 N N . GLY A 1 89 ? 5.177 12.487 0.953 1.00 92.75 89 GLY A N 1
ATOM 677 C CA . GLY A 1 89 ? 5.686 11.926 -0.301 1.00 92.75 89 GLY A CA 1
ATOM 678 C C . GLY A 1 89 ? 4.629 11.213 -1.150 1.00 92.75 89 GLY A C 1
ATOM 679 O O . GLY A 1 89 ? 3.444 11.544 -1.115 1.00 92.75 89 GLY A O 1
ATOM 680 N N . HIS A 1 90 ? 5.073 10.249 -1.953 1.00 90.06 90 HIS A N 1
ATOM 681 C CA . HIS A 1 90 ? 4.240 9.396 -2.812 1.00 90.06 90 HIS A CA 1
ATOM 682 C C . HIS A 1 90 ? 4.600 7.918 -2.605 1.00 90.06 90 HIS A C 1
ATOM 684 O O . HIS A 1 90 ? 5.078 7.530 -1.542 1.00 90.06 90 HIS A O 1
ATOM 690 N N . HIS A 1 91 ? 4.411 7.083 -3.627 1.00 88.12 91 HIS A N 1
ATOM 691 C CA . HIS A 1 91 ? 4.744 5.657 -3.597 1.00 88.12 91 HIS A CA 1
ATOM 692 C C . HIS A 1 91 ? 6.210 5.331 -3.230 1.00 88.12 91 HIS A C 1
ATOM 694 O O . HIS A 1 91 ? 6.465 4.209 -2.813 1.00 88.12 91 HIS A O 1
ATOM 700 N N . LEU A 1 92 ? 7.145 6.289 -3.336 1.00 89.06 92 LEU A N 1
ATOM 701 C CA . LEU A 1 92 ? 8.560 6.159 -2.940 1.00 89.06 92 LEU A CA 1
ATOM 702 C C . LEU A 1 92 ? 8.924 7.084 -1.771 1.00 89.06 92 LEU A C 1
ATOM 704 O O . LEU A 1 92 ? 10.100 7.318 -1.509 1.00 89.06 92 LEU A O 1
ATOM 708 N N . GLY A 1 93 ? 7.935 7.608 -1.036 1.00 88.25 93 GLY A N 1
ATOM 709 C CA . GLY A 1 93 ? 8.173 8.544 0.068 1.00 88.25 93 GLY A CA 1
ATOM 710 C C . GLY A 1 93 ? 9.108 7.986 1.147 1.00 88.25 93 GLY A C 1
ATOM 711 O O . GLY A 1 93 ? 9.861 8.738 1.750 1.00 88.25 93 GLY A O 1
ATOM 712 N N . PHE A 1 94 ? 9.143 6.664 1.336 1.00 87.62 94 PHE A N 1
ATOM 713 C CA . PHE A 1 94 ? 10.072 6.008 2.263 1.00 87.62 94 PHE A CA 1
ATOM 714 C C . PHE A 1 94 ? 11.543 6.041 1.809 1.00 87.62 94 PHE A C 1
ATOM 716 O O . PHE A 1 94 ? 12.431 5.863 2.640 1.00 87.62 94 PHE A O 1
ATOM 723 N N . THR A 1 95 ? 11.807 6.251 0.519 1.00 88.56 95 THR A N 1
ATOM 724 C CA . THR A 1 95 ? 13.156 6.371 -0.050 1.00 88.56 95 THR A CA 1
ATOM 725 C C . THR A 1 95 ? 13.541 7.830 -0.260 1.00 88.56 95 THR A C 1
ATOM 727 O O . THR A 1 95 ? 14.662 8.213 0.054 1.00 88.56 95 THR A O 1
ATOM 730 N N . GLU A 1 96 ? 12.618 8.645 -0.770 1.00 89.56 96 GLU A N 1
ATOM 731 C CA . GLU A 1 96 ? 12.885 10.039 -1.143 1.00 89.56 96 GLU A CA 1
ATOM 732 C C . GLU A 1 96 ? 12.722 11.025 0.022 1.00 89.56 96 GLU A C 1
ATOM 734 O O . GLU A 1 96 ? 13.381 12.060 0.047 1.00 89.56 96 GLU A O 1
ATOM 739 N N . MET A 1 97 ? 11.866 10.702 0.997 1.00 93.31 97 MET A N 1
ATOM 740 C CA . MET A 1 97 ? 11.592 11.512 2.193 1.00 93.31 97 MET A CA 1
ATOM 741 C C . MET A 1 97 ? 11.671 10.651 3.470 1.00 93.31 97 MET A C 1
ATOM 743 O O . MET A 1 97 ? 10.692 10.536 4.219 1.00 93.31 97 MET A O 1
ATOM 747 N N . PRO A 1 98 ? 12.802 9.958 3.709 1.00 94.25 98 PRO A N 1
ATOM 748 C CA . PRO A 1 98 ? 12.880 8.903 4.716 1.00 94.25 98 PRO A CA 1
ATOM 749 C C . PRO A 1 98 ? 12.649 9.418 6.143 1.00 94.25 98 PRO A C 1
ATOM 751 O O . PRO A 1 98 ? 12.028 8.720 6.948 1.00 94.25 98 PRO A O 1
ATOM 754 N N . GLU A 1 99 ? 13.107 10.629 6.471 1.00 96.75 99 GLU A N 1
ATOM 755 C CA . GLU A 1 99 ? 12.950 11.207 7.810 1.00 96.75 99 GLU A CA 1
ATOM 756 C C . GLU A 1 99 ? 11.492 11.584 8.093 1.00 96.75 99 GLU A C 1
ATOM 758 O O . GLU A 1 99 ? 10.935 11.207 9.129 1.00 96.75 99 GLU A O 1
ATOM 763 N N . GLU A 1 100 ? 10.839 12.263 7.152 1.00 96.38 100 GLU A N 1
ATOM 764 C CA . GLU A 1 100 ? 9.442 12.675 7.248 1.00 96.38 100 GLU A CA 1
ATOM 765 C C . GLU A 1 100 ? 8.509 11.465 7.255 1.00 96.38 100 GLU A C 1
ATOM 767 O O . GLU A 1 100 ? 7.596 11.383 8.086 1.00 96.38 100 GLU A O 1
ATOM 772 N N . PHE A 1 101 ? 8.765 10.488 6.380 1.00 94.56 101 PHE A N 1
ATOM 773 C CA . PHE A 1 101 ? 8.017 9.237 6.342 1.00 94.56 101 PHE A CA 1
ATOM 774 C C . PHE A 1 101 ? 8.155 8.467 7.663 1.00 94.56 101 PHE A C 1
ATOM 776 O O . PHE A 1 101 ? 7.154 8.004 8.227 1.00 94.56 101 PHE A O 1
ATOM 783 N N . ALA A 1 102 ? 9.372 8.362 8.209 1.00 95.25 102 ALA A N 1
ATOM 784 C CA . ALA A 1 102 ? 9.615 7.691 9.483 1.00 95.25 102 ALA A CA 1
ATOM 785 C C . ALA A 1 102 ? 8.956 8.424 10.662 1.00 95.25 102 ALA A C 1
ATOM 787 O O . ALA A 1 102 ? 8.381 7.776 11.542 1.00 95.25 102 ALA A O 1
ATOM 788 N N . ALA A 1 103 ? 9.001 9.759 10.688 1.00 96.38 103 ALA A N 1
ATOM 789 C CA . ALA A 1 103 ? 8.350 10.567 11.714 1.00 96.38 103 ALA A CA 1
ATOM 790 C C . ALA A 1 103 ? 6.822 10.394 11.686 1.00 96.38 103 ALA A C 1
ATOM 792 O O . ALA A 1 103 ? 6.220 10.117 12.730 1.00 96.38 103 ALA A O 1
ATOM 793 N N . ALA A 1 104 ? 6.207 10.469 10.500 1.00 94.44 104 ALA A N 1
ATOM 794 C CA . ALA A 1 104 ? 4.773 10.251 10.314 1.00 94.44 104 ALA A CA 1
ATOM 795 C C . ALA A 1 104 ? 4.362 8.833 10.739 1.00 94.44 104 ALA A C 1
ATOM 797 O O . ALA A 1 104 ? 3.458 8.661 11.561 1.00 94.44 104 ALA A O 1
ATOM 798 N N . THR A 1 105 ? 5.093 7.816 10.274 1.00 92.94 105 THR A N 1
ATOM 799 C CA . THR A 1 105 ? 4.849 6.411 10.634 1.00 92.94 105 THR A CA 1
ATOM 800 C C . THR A 1 105 ? 4.973 6.192 12.141 1.00 92.94 105 THR A C 1
ATOM 802 O O . THR A 1 105 ? 4.118 5.558 12.760 1.00 92.94 105 THR A O 1
ATOM 805 N N . ARG A 1 106 ? 5.998 6.769 12.781 1.00 94.75 106 ARG A N 1
ATOM 806 C CA . ARG A 1 106 ? 6.168 6.707 14.238 1.00 94.75 106 ARG A CA 1
ATOM 807 C C . ARG A 1 106 ? 5.000 7.364 14.976 1.00 94.75 106 ARG A C 1
ATOM 809 O O . ARG A 1 106 ? 4.585 6.836 16.007 1.00 94.75 106 ARG A O 1
ATOM 816 N N . GLY A 1 107 ? 4.477 8.482 14.476 1.00 93.62 107 GLY A N 1
ATOM 817 C CA . GLY A 1 107 ? 3.282 9.132 15.019 1.00 93.62 107 GLY A CA 1
ATOM 818 C C . GLY A 1 107 ? 2.057 8.218 14.968 1.00 93.62 107 GLY A C 1
ATOM 819 O O . GLY A 1 107 ? 1.407 8.005 15.991 1.00 93.62 107 GLY A O 1
ATOM 820 N N . LEU A 1 108 ? 1.804 7.593 13.815 1.00 91.88 108 LEU A N 1
ATOM 821 C CA . LEU A 1 108 ? 0.703 6.638 13.629 1.00 91.88 108 LEU A CA 1
ATOM 822 C C . LEU A 1 108 ? 0.814 5.436 14.576 1.00 91.88 108 LEU A C 1
ATOM 824 O O . LEU A 1 108 ? -0.169 5.036 15.194 1.00 91.88 108 LEU A O 1
ATOM 828 N N . LEU A 1 109 ? 2.021 4.889 14.745 1.00 90.94 109 LEU A N 1
ATOM 829 C CA . LEU A 1 109 ? 2.264 3.753 15.638 1.00 90.94 109 LEU A CA 1
ATOM 830 C C . LEU A 1 109 ? 2.107 4.101 17.124 1.00 90.94 109 LEU A C 1
ATOM 832 O O . LEU A 1 109 ? 1.709 3.243 17.908 1.00 90.94 109 LEU A O 1
ATOM 836 N N . LYS A 1 110 ? 2.420 5.335 17.528 1.00 89.69 110 LYS A N 1
ATOM 837 C CA . LYS A 1 110 ? 2.209 5.798 18.909 1.00 89.69 110 LYS A CA 1
ATOM 838 C C . LYS A 1 110 ? 0.736 6.067 19.207 1.00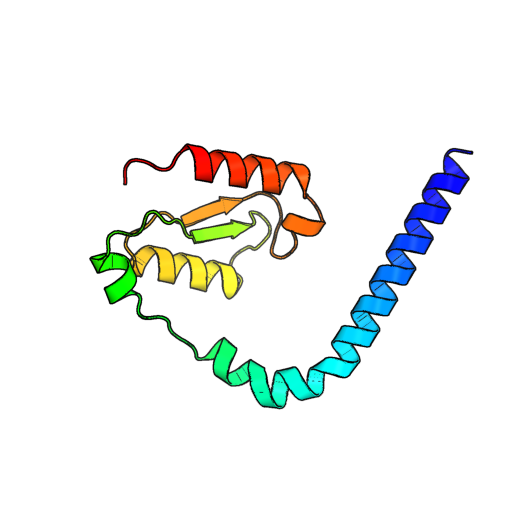 89.69 110 LYS A C 1
ATOM 840 O O . LYS A 1 110 ? 0.294 5.817 20.321 1.00 89.69 110 LYS A O 1
ATOM 845 N N . ASN A 1 111 ? -0.027 6.497 18.206 1.00 77.69 111 ASN A N 1
ATOM 846 C CA . ASN A 1 111 ? -1.455 6.792 18.318 1.00 77.69 111 ASN A CA 1
ATOM 847 C C . ASN A 1 111 ? -2.344 5.544 18.142 1.00 77.69 111 ASN A C 1
ATOM 849 O O . ASN A 1 111 ? -3.495 5.655 17.721 1.00 77.69 111 ASN A O 1
ATOM 853 N N . ARG A 1 112 ? -1.825 4.348 18.458 1.00 65.06 112 ARG A N 1
ATOM 854 C CA . ARG A 1 112 ? -2.576 3.083 18.455 1.00 65.06 112 ARG A CA 1
ATOM 855 C C . ARG A 1 112 ? -3.629 3.082 19.568 1.00 65.06 112 ARG A C 1
ATOM 857 O O . ARG A 1 112 ? -3.431 2.486 20.620 1.00 65.06 112 ARG A O 1
ATOM 864 N N . GLY A 1 113 ? -4.747 3.763 19.352 1.00 49.56 113 GLY A N 1
ATOM 865 C CA . GLY A 1 113 ? -5.869 3.732 20.280 1.00 49.56 113 GLY A CA 1
ATOM 866 C C . GLY A 1 113 ? -6.995 4.672 19.876 1.00 49.56 113 GLY A C 1
ATOM 867 O O . GLY A 1 113 ? -6.793 5.883 19.834 1.00 49.56 113 GLY A O 1
ATOM 868 N N . HIS A 1 114 ? -8.183 4.087 19.705 1.00 39.91 114 HIS A N 1
ATOM 869 C CA . HIS A 1 114 ? -9.497 4.721 19.527 1.00 39.91 114 HIS A CA 1
ATOM 870 C C . HIS A 1 114 ? -9.837 5.131 18.082 1.00 39.91 114 HIS A C 1
ATOM 872 O O . HIS A 1 114 ? -9.849 6.304 17.692 1.00 39.91 114 HIS A O 1
ATOM 878 N N . GLY A 1 115 ? -10.125 4.105 17.277 1.00 41.41 115 GLY A N 1
ATOM 879 C CA . GLY A 1 115 ? -11.360 4.114 16.492 1.00 41.41 115 GLY A CA 1
ATOM 880 C C . GLY A 1 115 ? -12.499 3.645 17.386 1.00 41.41 115 GLY A C 1
ATOM 881 O O . GLY A 1 115 ? -12.212 2.770 18.235 1.00 41.41 115 GLY A O 1
#

Foldseek 3Di:
DVVVVVVVVVVVVVVVVVVVVVVVVVCPVVCVVPPVVCVVPDDPPLVVLLVVVDQDAFEFEPPAPPDPNLVVRVVSCVSSVHYYYYFHDGPCCCPPVVPRRVVVVVVSVVPSDDD

Sequence (115 aa):
MFTELNNASQEAATLVAFEYAERAEANWKFFFEQEYMPFTLHVPDLARIRDNQVSMVTASGVGTGDGPAARAAAIVAKEVACKMVEVPGHHLGFTEMPEEFAAATRGLLKNRGHG

InterPro domains:
  IPR029058 Alpha/Beta hydrolase fold [G3DSA:3.40.50.1820] (1-111)

pLDDT: mean 86.67, std 13.08, range [39.91, 96.88]

Organism: NCBI:txid2781240

Secondary structure (DSSP, 8-state):
-HHHHHHHHHHHHHHHHHHHHHHHHHHHHHIIIIIHHHHHH----HHHHHHTT---EEEEEGGGTT-HHHHHHHHHHHHHT-EEEEESSSTTHHHHSHHHHHHHHHHHHHT----